Protein AF-A0A944BMV9-F1 (afdb_monomer_lite)

Structure (mmCIF, N/CA/C/O backbone):
data_AF-A0A944BMV9-F1
#
_entry.id   AF-A0A944BMV9-F1
#
loop_
_atom_site.group_PDB
_atom_site.id
_atom_site.type_symbol
_atom_site.label_atom_id
_atom_site.label_alt_id
_atom_site.label_comp_id
_atom_site.label_asym_id
_atom_site.label_entity_id
_atom_site.label_seq_id
_atom_site.pdbx_PDB_ins_code
_atom_site.Cartn_x
_atom_site.Cartn_y
_atom_site.Cartn_z
_atom_site.occupancy
_atom_site.B_iso_or_equiv
_atom_site.auth_seq_id
_atom_site.auth_comp_id
_atom_site.auth_asym_id
_atom_site.auth_atom_id
_atom_site.pdbx_PDB_model_num
ATOM 1 N N . MET A 1 1 ? -18.483 8.199 -10.452 1.00 34.31 1 MET A N 1
ATOM 2 C CA . MET A 1 1 ? -17.364 7.699 -9.625 1.00 34.31 1 MET A CA 1
ATOM 3 C C . MET A 1 1 ? -17.854 7.627 -8.193 1.00 34.31 1 MET A C 1
ATOM 5 O O . MET A 1 1 ? -18.150 8.671 -7.629 1.00 34.31 1 MET A O 1
ATOM 9 N N . VAL A 1 2 ? -18.023 6.425 -7.638 1.00 37.00 2 VAL A N 1
ATOM 10 C CA . VAL A 1 2 ? -18.311 6.264 -6.206 1.00 37.00 2 VAL A CA 1
ATOM 11 C C . VAL A 1 2 ? -17.039 6.677 -5.473 1.00 37.00 2 VAL A C 1
ATOM 13 O O . VAL A 1 2 ? -16.011 6.021 -5.614 1.00 37.00 2 VAL A O 1
ATOM 16 N N . GLY A 1 3 ? -17.064 7.832 -4.810 1.00 47.94 3 GLY A N 1
ATOM 17 C CA . GLY A 1 3 ? -15.924 8.300 -4.031 1.00 47.94 3 GLY A CA 1
ATOM 18 C C . GLY A 1 3 ? -15.649 7.316 -2.900 1.00 47.94 3 GLY A C 1
ATOM 19 O O . GLY A 1 3 ? -16.563 7.000 -2.133 1.00 47.94 3 GLY A O 1
ATOM 20 N N . SER A 1 4 ? -14.411 6.827 -2.813 1.00 59.28 4 SER A N 1
ATOM 21 C CA . SER A 1 4 ? -13.930 6.083 -1.650 1.00 59.28 4 SER A CA 1
ATOM 22 C C . SER A 1 4 ? -14.254 6.894 -0.392 1.00 59.28 4 SER A C 1
ATOM 24 O O . SER A 1 4 ? -13.925 8.075 -0.310 1.00 59.28 4 SER A O 1
ATOM 26 N N . ASN A 1 5 ? -14.957 6.296 0.566 1.00 69.19 5 ASN A N 1
ATOM 27 C CA . ASN A 1 5 ? -15.370 6.965 1.795 1.00 69.19 5 ASN A CA 1
ATOM 28 C C . ASN A 1 5 ? -15.286 5.993 2.978 1.00 69.19 5 ASN A C 1
ATOM 30 O O . ASN A 1 5 ? -15.283 4.778 2.793 1.00 69.19 5 ASN A O 1
ATOM 34 N N . LEU A 1 6 ? -15.185 6.538 4.191 1.00 80.50 6 LEU A N 1
ATOM 35 C CA . LEU A 1 6 ? -15.038 5.754 5.423 1.00 80.50 6 LEU A CA 1
ATOM 36 C C . LEU A 1 6 ? -16.380 5.499 6.130 1.00 80.50 6 LEU A C 1
ATOM 38 O O . LEU A 1 6 ? -16.398 5.035 7.266 1.00 80.50 6 LEU A O 1
ATOM 42 N N . HIS A 1 7 ? -17.514 5.817 5.496 1.00 80.75 7 HIS A N 1
ATOM 43 C CA . HIS A 1 7 ? -18.824 5.785 6.159 1.00 80.75 7 HIS A CA 1
ATOM 44 C C . HIS A 1 7 ? -19.247 4.376 6.583 1.00 80.75 7 HIS A C 1
ATOM 46 O O . HIS A 1 7 ? -19.985 4.228 7.550 1.00 80.75 7 HIS A O 1
ATOM 52 N N . ALA A 1 8 ? -18.749 3.348 5.893 1.00 84.12 8 ALA A N 1
ATOM 53 C CA . ALA A 1 8 ? -19.042 1.954 6.204 1.00 84.12 8 ALA A CA 1
ATOM 54 C C . ALA A 1 8 ? -18.193 1.381 7.354 1.00 84.12 8 ALA A C 1
ATOM 56 O O . ALA A 1 8 ? -18.431 0.251 7.769 1.00 84.12 8 ALA A O 1
ATOM 57 N N . TYR A 1 9 ? -17.198 2.112 7.873 1.00 89.25 9 TYR A N 1
ATOM 58 C CA . TYR A 1 9 ? -16.291 1.562 8.886 1.00 89.25 9 TYR A CA 1
ATOM 59 C C . TYR A 1 9 ? -17.009 1.143 10.177 1.00 89.25 9 TYR A C 1
ATOM 61 O O . TYR A 1 9 ? -16.764 0.023 10.621 1.00 89.25 9 TYR A O 1
ATOM 69 N N . PRO A 1 10 ? -17.909 1.958 10.767 1.00 90.12 10 PRO A N 1
ATOM 70 C CA . PRO A 1 10 ? -18.605 1.564 11.991 1.00 90.12 10 PRO A CA 1
ATOM 71 C C . PRO A 1 10 ? -19.498 0.336 11.789 1.00 90.12 10 PRO A C 1
ATOM 73 O O . PRO A 1 10 ? -19.400 -0.624 12.544 1.00 90.12 10 PRO A O 1
ATOM 76 N N . SER A 1 11 ? -20.307 0.315 10.723 1.00 92.88 11 SER A N 1
ATOM 77 C CA . SER A 1 11 ? -21.204 -0.815 10.457 1.00 92.88 11 SER A CA 1
ATOM 78 C C . SER A 1 11 ? -20.441 -2.102 10.136 1.00 92.88 11 SER A C 1
ATOM 80 O O . SER A 1 11 ? -20.865 -3.181 10.547 1.00 92.88 11 SER A O 1
ATOM 82 N N . PHE A 1 12 ? -19.300 -2.002 9.448 1.00 92.50 12 PHE A N 1
ATOM 83 C CA . PHE A 1 12 ? -18.406 -3.135 9.220 1.00 92.50 12 PHE A CA 1
ATOM 84 C C . PHE A 1 12 ? -17.770 -3.634 10.523 1.00 92.50 12 PHE A C 1
ATOM 86 O O . PHE A 1 12 ? -17.730 -4.841 10.748 1.00 92.50 12 PHE A O 1
ATOM 93 N N . ALA A 1 13 ? -17.329 -2.728 11.406 1.00 92.88 13 ALA A N 1
ATOM 94 C CA . ALA A 1 13 ? -16.792 -3.085 12.719 1.00 92.88 13 ALA A CA 1
ATOM 95 C C . ALA A 1 13 ? -17.810 -3.889 13.539 1.00 92.88 13 ALA A C 1
ATOM 97 O O . ALA A 1 13 ? -17.479 -4.959 14.048 1.00 92.88 13 ALA A O 1
ATOM 98 N N . ASP A 1 14 ? -19.051 -3.401 13.609 1.00 93.88 14 ASP A N 1
ATOM 99 C CA . ASP A 1 14 ? -20.138 -4.047 14.345 1.00 93.88 14 ASP A CA 1
ATOM 100 C C . ASP A 1 14 ? -20.475 -5.428 13.769 1.00 93.88 14 ASP A C 1
ATOM 102 O O . ASP A 1 14 ? -20.711 -6.376 14.519 1.00 93.88 14 ASP A O 1
ATOM 106 N N . ALA A 1 15 ? -20.488 -5.565 12.439 1.00 94.88 15 ALA A N 1
ATOM 107 C CA . ALA A 1 15 ? -20.728 -6.841 11.770 1.00 94.88 15 ALA A CA 1
ATOM 108 C C . ALA A 1 15 ? -19.605 -7.852 12.052 1.00 94.88 15 ALA A C 1
ATOM 110 O O . ALA A 1 15 ? -19.881 -8.981 12.448 1.00 94.88 15 ALA A O 1
ATOM 111 N N . CYS A 1 16 ? -18.341 -7.442 11.920 1.00 95.25 16 CYS A N 1
ATOM 112 C CA . CYS A 1 16 ? -17.196 -8.290 12.242 1.00 95.25 16 CYS A CA 1
ATOM 113 C C . CYS A 1 16 ? -17.192 -8.717 13.716 1.00 95.25 16 CYS A C 1
ATOM 115 O O . CYS A 1 16 ? -16.934 -9.882 14.007 1.00 95.25 16 CYS A O 1
ATOM 117 N N . ALA A 1 17 ? -17.518 -7.806 14.637 1.00 94.81 17 ALA A N 1
ATOM 118 C CA . ALA A 1 17 ? -17.572 -8.099 16.066 1.00 94.81 17 ALA A CA 1
ATOM 119 C C . ALA A 1 17 ? -18.627 -9.164 16.407 1.00 94.81 17 ALA A C 1
ATOM 121 O O . ALA A 1 17 ? -18.344 -10.059 17.200 1.00 94.81 17 ALA A O 1
ATOM 122 N N . LYS A 1 18 ? -19.811 -9.111 15.778 1.00 96.88 18 LYS A N 1
ATOM 123 C CA . LYS A 1 18 ? -20.866 -10.130 15.951 1.00 96.88 18 LYS A CA 1
ATOM 124 C C . LYS A 1 18 ? -20.414 -11.528 15.528 1.00 96.88 18 LYS A C 1
ATOM 126 O O . LYS A 1 18 ? -20.799 -12.503 16.163 1.00 96.88 18 LYS A O 1
ATOM 131 N N . GLU A 1 19 ? -19.567 -11.604 14.508 1.00 96.56 19 GLU A N 1
ATOM 132 C CA . GLU A 1 19 ? -19.055 -12.857 13.946 1.00 96.56 19 GLU A CA 1
ATOM 133 C C . GLU A 1 19 ? -17.691 -13.277 14.529 1.00 96.56 19 GLU A C 1
ATOM 135 O O . GLU A 1 19 ? -17.068 -14.215 14.036 1.00 96.56 19 GLU A O 1
ATOM 140 N N . ASN A 1 20 ? -17.189 -12.598 15.571 1.00 95.44 20 ASN A N 1
ATOM 141 C CA . ASN A 1 20 ? -15.844 -12.809 16.135 1.00 95.44 20 ASN A CA 1
ATOM 142 C C . ASN A 1 20 ? -14.703 -12.696 15.100 1.00 95.44 20 ASN A C 1
ATOM 144 O O . ASN A 1 20 ? -13.653 -13.330 15.226 1.00 95.44 20 ASN A O 1
ATOM 148 N N . ILE A 1 21 ? -14.886 -11.859 14.080 1.00 95.94 21 ILE A N 1
ATOM 149 C CA . ILE A 1 21 ? -13.883 -11.565 13.059 1.00 95.94 21 ILE A CA 1
ATOM 150 C C . ILE A 1 21 ? -13.129 -10.299 13.465 1.00 95.94 21 ILE A C 1
ATOM 152 O O . ILE A 1 21 ? -13.721 -9.268 13.786 1.00 95.94 21 ILE A O 1
ATOM 156 N N . LYS A 1 22 ? -11.794 -10.336 13.409 1.00 93.81 22 LYS A N 1
ATOM 157 C CA . LYS A 1 22 ? -10.984 -9.128 13.593 1.00 93.81 22 LYS A CA 1
ATOM 158 C C . LYS A 1 22 ? -11.107 -8.235 12.357 1.00 93.81 22 LYS A C 1
ATOM 160 O O . LYS A 1 22 ? -10.551 -8.555 11.308 1.00 93.81 22 LYS A O 1
ATOM 165 N N . ALA A 1 23 ? -11.788 -7.101 12.497 1.00 93.25 23 ALA A N 1
ATOM 166 C CA . ALA A 1 23 ? -11.879 -6.109 11.434 1.00 93.25 23 ALA A CA 1
ATOM 167 C C . ALA A 1 23 ? -10.504 -5.488 11.131 1.00 93.25 23 ALA A C 1
ATOM 169 O O . ALA A 1 23 ? -9.748 -5.125 12.037 1.00 93.25 23 ALA A O 1
ATOM 170 N N . VAL A 1 24 ? -10.202 -5.338 9.842 1.00 93.50 24 VAL A N 1
ATOM 171 C CA . VAL A 1 24 ? -9.029 -4.619 9.339 1.00 93.50 24 VAL A CA 1
ATOM 172 C C . VAL A 1 24 ? -9.528 -3.509 8.430 1.00 93.50 24 VAL A C 1
ATOM 174 O O . VAL A 1 24 ? -10.302 -3.752 7.508 1.00 93.50 24 VAL A O 1
ATOM 177 N N . PHE A 1 25 ? -9.079 -2.287 8.696 1.00 94.50 25 PHE A N 1
ATOM 178 C CA . PHE A 1 25 ? -9.523 -1.101 7.976 1.00 94.50 25 PHE A CA 1
ATOM 179 C C . PHE A 1 25 ? -8.399 -0.538 7.122 1.00 94.50 25 PHE A C 1
ATOM 181 O O . PHE A 1 25 ? -7.247 -0.464 7.556 1.00 94.50 25 PHE A O 1
ATOM 188 N N . GLY A 1 26 ? -8.746 -0.088 5.922 1.00 93.81 26 GLY A N 1
ATOM 189 C CA . GLY A 1 26 ? -7.792 0.524 5.020 1.00 93.81 26 GLY A CA 1
ATOM 190 C C . GLY A 1 26 ? -8.456 1.262 3.872 1.00 93.81 26 GLY A C 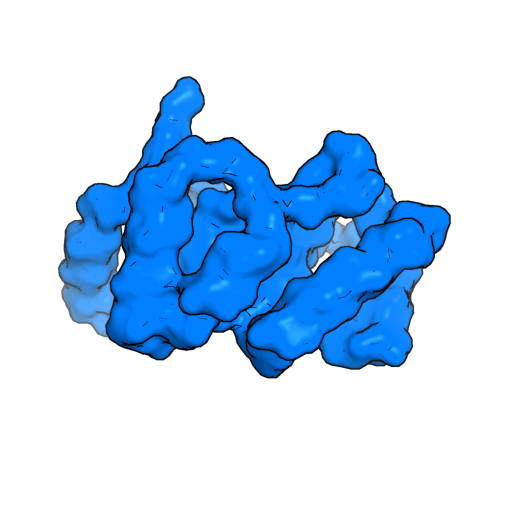1
ATOM 191 O O . GLY A 1 26 ? -9.641 1.099 3.598 1.00 93.81 26 GLY A O 1
ATOM 192 N N . TYR A 1 27 ? -7.681 2.106 3.207 1.00 94.62 27 TYR A N 1
ATOM 193 C CA . TYR A 1 27 ? -8.184 3.029 2.206 1.00 94.62 27 TYR A CA 1
ATOM 194 C C . TYR A 1 27 ? -7.323 3.001 0.952 1.00 94.62 27 TYR A C 1
ATOM 196 O O . TYR A 1 27 ? -6.094 3.059 1.014 1.00 94.62 27 TYR A O 1
ATOM 204 N N . LYS A 1 28 ? -7.992 2.930 -0.197 1.00 94.81 28 LYS A N 1
ATOM 205 C CA . LYS A 1 28 ? -7.351 2.946 -1.509 1.00 94.81 28 LYS A CA 1
ATOM 206 C C . LYS A 1 28 ? -6.913 4.364 -1.862 1.00 94.81 28 LYS A C 1
ATOM 208 O O . LYS A 1 28 ? -7.729 5.284 -1.870 1.00 94.81 28 LYS A O 1
ATOM 213 N N . ILE A 1 29 ? -5.645 4.517 -2.218 1.00 95.31 29 ILE A N 1
ATOM 214 C CA . ILE A 1 29 ? -5.039 5.770 -2.663 1.00 95.31 29 ILE A CA 1
ATOM 215 C C . ILE A 1 29 ? -4.327 5.585 -4.005 1.00 95.31 29 ILE A C 1
ATOM 217 O O . ILE A 1 29 ? -4.091 4.473 -4.475 1.00 95.31 29 ILE A O 1
ATOM 221 N N . THR A 1 30 ? -3.986 6.709 -4.622 1.00 95.81 30 THR A N 1
ATOM 222 C CA . THR A 1 30 ? -3.127 6.765 -5.806 1.00 95.81 30 THR A CA 1
ATOM 223 C C . THR A 1 30 ? -1.875 7.543 -5.426 1.00 95.81 30 THR A C 1
ATOM 225 O O . THR A 1 30 ? -1.991 8.655 -4.916 1.00 95.81 30 THR A O 1
ATOM 228 N N . LEU A 1 31 ? -0.694 6.962 -5.617 1.00 95.12 31 LEU A N 1
ATOM 229 C CA . LEU A 1 31 ? 0.590 7.568 -5.269 1.00 95.12 31 LEU A CA 1
ATOM 230 C C . LEU A 1 31 ? 1.229 8.248 -6.473 1.00 95.12 31 LEU A C 1
ATOM 232 O O . LEU A 1 31 ? 1.099 7.783 -7.604 1.00 95.12 31 LEU A O 1
ATOM 236 N N . ALA A 1 32 ? 1.976 9.317 -6.212 1.00 92.25 32 ALA A N 1
ATOM 237 C CA . ALA A 1 32 ? 2.829 9.919 -7.224 1.00 92.25 32 ALA A CA 1
ATOM 238 C C . ALA A 1 32 ? 3.933 8.937 -7.650 1.00 92.25 32 ALA A C 1
ATOM 240 O O . ALA A 1 32 ? 4.562 8.293 -6.802 1.00 92.25 32 ALA A O 1
ATOM 241 N N . SER A 1 33 ? 4.163 8.878 -8.959 1.00 87.75 33 SER A N 1
ATOM 242 C CA . SER A 1 33 ? 5.287 8.202 -9.598 1.00 87.75 33 SER A CA 1
ATOM 243 C C . SER A 1 33 ? 6.142 9.248 -10.314 1.00 87.75 33 SER A C 1
ATOM 245 O O . SER A 1 33 ? 5.630 10.293 -10.723 1.00 87.75 33 SER A O 1
ATOM 247 N N . SER A 1 34 ? 7.440 8.987 -10.426 1.00 81.88 34 SER A N 1
ATOM 248 C CA . SER A 1 34 ? 8.339 9.695 -11.344 1.00 81.88 34 SER A CA 1
ATOM 249 C C . SER A 1 34 ? 8.023 9.412 -12.816 1.00 81.88 34 SER A C 1
ATOM 251 O O . SER A 1 34 ? 8.407 10.205 -13.673 1.00 81.88 34 SER A O 1
ATOM 253 N N . GLU A 1 35 ? 7.279 8.341 -13.092 1.00 81.25 35 GLU A N 1
ATOM 254 C CA . GLU A 1 35 ? 6.755 7.993 -14.407 1.00 81.25 35 GLU A CA 1
ATOM 255 C C . G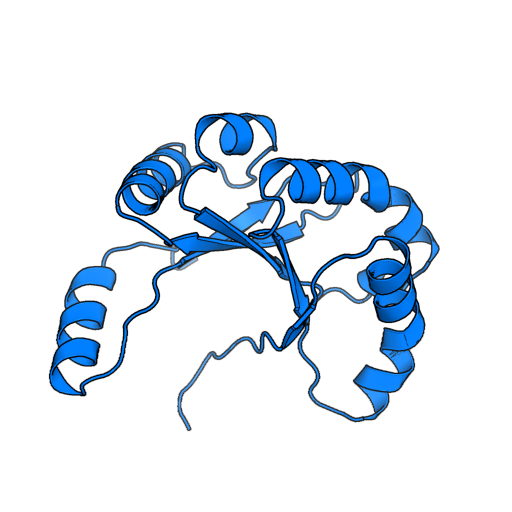LU A 1 35 ? 5.347 8.558 -14.646 1.00 81.25 35 GLU A C 1
ATOM 257 O O . GLU A 1 35 ? 4.663 9.049 -13.746 1.00 81.25 35 GLU A O 1
ATOM 262 N N . THR A 1 36 ? 4.878 8.452 -15.891 1.00 74.12 36 THR A N 1
ATOM 263 C CA . THR A 1 36 ? 3.537 8.917 -16.294 1.00 74.12 36 THR A CA 1
ATOM 264 C C . THR A 1 36 ? 2.386 8.176 -15.604 1.00 74.12 36 THR A C 1
ATOM 266 O O . THR A 1 36 ? 1.267 8.693 -15.569 1.00 74.12 36 THR A O 1
ATOM 269 N N . ILE A 1 37 ? 2.638 6.992 -15.038 1.00 83.38 37 ILE A N 1
ATOM 270 C CA . ILE A 1 37 ? 1.606 6.132 -14.455 1.00 83.38 37 ILE A CA 1
ATOM 271 C C . ILE A 1 37 ? 1.729 6.144 -12.927 1.00 83.38 37 ILE A C 1
ATOM 273 O O . ILE A 1 37 ? 2.726 5.667 -12.384 1.00 83.38 37 ILE A O 1
ATOM 277 N N . PRO A 1 38 ? 0.725 6.667 -12.202 1.00 89.81 38 PRO A N 1
ATOM 278 C CA . PRO A 1 38 ? 0.752 6.676 -10.750 1.00 89.81 38 PRO A CA 1
ATOM 279 C C . PRO A 1 38 ? 0.528 5.272 -10.176 1.00 89.81 38 PRO A C 1
ATOM 281 O O . PRO A 1 38 ? -0.164 4.443 -10.770 1.00 89.81 38 PRO A O 1
ATOM 284 N N . TYR A 1 39 ? 1.050 5.013 -8.976 1.00 93.19 39 TYR A N 1
ATOM 285 C CA . TYR A 1 39 ? 0.887 3.702 -8.347 1.00 93.19 39 TYR A CA 1
ATOM 286 C C . TYR A 1 39 ? -0.469 3.589 -7.653 1.00 93.19 39 TYR A C 1
ATOM 288 O O . TYR A 1 39 ? -0.854 4.455 -6.861 1.00 93.19 39 TYR A O 1
ATOM 296 N N . ARG A 1 40 ? -1.181 2.485 -7.880 1.00 94.69 40 ARG A N 1
ATOM 297 C CA . ARG A 1 40 ? -2.327 2.114 -7.047 1.00 94.69 40 ARG A CA 1
ATOM 298 C C . ARG A 1 40 ? -1.815 1.567 -5.721 1.00 94.69 40 ARG A C 1
ATOM 300 O O . ARG A 1 40 ? -0.958 0.690 -5.704 1.00 94.69 40 ARG A O 1
ATOM 307 N N . ALA A 1 41 ? -2.338 2.068 -4.609 1.00 96.00 41 ALA A N 1
ATOM 308 C CA . ALA A 1 41 ? -1.893 1.628 -3.295 1.00 96.00 41 ALA A CA 1
ATOM 309 C C . ALA A 1 41 ? -3.020 1.623 -2.261 1.00 96.00 41 ALA A C 1
ATOM 311 O O . ALA A 1 41 ? -4.095 2.189 -2.469 1.00 96.00 41 ALA A O 1
ATOM 312 N N . TYR A 1 42 ? -2.752 0.988 -1.128 1.00 96.69 42 TYR A N 1
ATOM 313 C CA . TYR A 1 42 ? -3.667 0.860 -0.005 1.00 96.69 42 TYR A CA 1
ATOM 314 C C . TYR A 1 42 ? -2.942 1.232 1.285 1.00 96.69 42 TYR A C 1
ATOM 316 O O . TYR A 1 42 ? -1.841 0.746 1.544 1.00 96.69 42 TYR A O 1
ATOM 324 N N . LEU A 1 43 ? -3.573 2.088 2.088 1.00 97.69 43 LEU A N 1
ATOM 325 C CA . LEU A 1 43 ? -3.134 2.401 3.444 1.00 97.69 43 LEU A CA 1
ATOM 326 C C . LEU A 1 43 ? -3.978 1.618 4.441 1.00 97.69 43 LEU A C 1
ATOM 328 O O . LEU A 1 43 ? -5.188 1.822 4.492 1.00 97.69 43 LEU A O 1
ATOM 332 N N . PHE A 1 44 ? -3.354 0.763 5.242 1.00 97.38 44 PHE A N 1
ATOM 333 C CA . PHE A 1 44 ? -4.011 0.007 6.308 1.00 97.38 44 PHE A CA 1
ATOM 334 C C . PHE A 1 44 ? -3.734 0.620 7.673 1.00 97.38 44 PHE A C 1
ATOM 336 O O . PHE A 1 44 ? -2.633 1.093 7.938 1.00 97.38 44 PHE A O 1
ATOM 343 N N . ILE A 1 45 ? -4.733 0.605 8.550 1.00 97.38 45 ILE A N 1
ATOM 344 C CA . ILE A 1 45 ? -4.641 1.178 9.893 1.00 97.38 45 ILE A CA 1
ATOM 345 C C . ILE A 1 45 ? -4.088 0.128 10.862 1.00 97.38 45 ILE A C 1
ATOM 347 O O . ILE A 1 45 ? -4.717 -0.909 11.071 1.00 97.38 45 ILE A O 1
ATOM 351 N N . LYS A 1 46 ? -2.948 0.419 11.504 1.00 97.12 46 LYS A N 1
ATOM 352 C CA . LYS A 1 46 ? -2.362 -0.418 12.570 1.00 97.12 46 LYS A CA 1
ATOM 353 C C . LYS A 1 46 ? -2.702 0.055 13.979 1.00 97.12 46 LYS A C 1
ATOM 355 O O . LYS A 1 46 ? -2.624 -0.729 14.921 1.00 97.12 46 LYS A O 1
ATOM 360 N N . SER A 1 47 ? -3.032 1.332 14.139 1.00 96.56 47 SER A N 1
ATOM 361 C CA . SER A 1 47 ? -3.277 1.947 15.444 1.00 96.56 47 SER A CA 1
ATOM 362 C C . SER A 1 47 ? -4.247 3.122 15.343 1.00 96.56 47 SER A C 1
ATOM 364 O O . SER A 1 47 ? -4.539 3.618 14.253 1.00 96.56 47 SER A O 1
ATOM 366 N N . GLU A 1 48 ? -4.714 3.619 16.489 1.00 95.50 48 GLU A N 1
ATOM 367 C CA . GLU A 1 48 ? -5.544 4.828 16.555 1.00 95.50 48 GLU A CA 1
ATOM 368 C C . GLU A 1 48 ? -4.844 6.045 15.931 1.00 95.50 48 GLU A C 1
ATOM 370 O O . GLU A 1 48 ? -5.460 6.820 15.198 1.00 95.50 48 GLU A O 1
ATOM 375 N N . LYS A 1 49 ? -3.527 6.172 16.139 1.00 97.69 49 LYS A N 1
ATOM 376 C CA . LYS A 1 49 ? -2.710 7.200 15.487 1.00 97.69 49 LYS A CA 1
ATOM 377 C C . LYS A 1 49 ? -2.785 7.090 13.963 1.00 97.69 49 LYS A C 1
ATOM 379 O O . LYS A 1 49 ? -2.985 8.101 13.291 1.00 97.69 49 LYS A O 1
ATOM 384 N N . GLY A 1 50 ? -2.699 5.867 13.440 1.00 97.50 50 GLY A N 1
ATOM 385 C CA . GLY A 1 50 ? -2.879 5.580 12.020 1.00 97.50 50 GLY A CA 1
ATOM 386 C C . GLY A 1 50 ? -4.245 6.023 11.509 1.00 97.50 50 GLY A C 1
ATOM 387 O O . GLY A 1 50 ? -4.328 6.703 10.492 1.00 97.50 50 GLY A O 1
ATOM 388 N N . TYR A 1 51 ? -5.319 5.727 12.243 1.00 95.81 51 TYR A N 1
ATOM 389 C CA . TYR A 1 51 ? -6.665 6.178 11.882 1.00 95.81 51 TYR A CA 1
ATOM 390 C C . TYR A 1 51 ? -6.755 7.708 11.792 1.00 95.81 51 TYR A C 1
ATOM 392 O O . TYR A 1 51 ? -7.194 8.245 10.774 1.00 95.81 51 TYR A O 1
ATOM 400 N N . GLN A 1 52 ? -6.274 8.425 12.812 1.00 96.81 52 GLN A N 1
ATOM 401 C CA . GLN A 1 52 ? -6.265 9.892 12.817 1.00 96.81 52 GLN A CA 1
ATOM 402 C C . GLN A 1 52 ? -5.442 10.466 11.656 1.00 96.81 52 GLN A C 1
ATOM 404 O O . GLN A 1 52 ? -5.843 11.445 11.025 1.00 96.81 52 GLN A O 1
ATOM 409 N N . ASN A 1 53 ? -4.295 9.860 11.359 1.00 97.88 53 ASN A N 1
ATOM 410 C CA . ASN A 1 53 ? -3.437 10.264 10.254 1.00 97.88 53 ASN A CA 1
ATOM 411 C C . ASN A 1 53 ? -4.082 9.992 8.888 1.00 97.88 53 ASN A C 1
ATOM 413 O O . ASN A 1 53 ? -4.036 10.851 8.008 1.00 97.88 53 ASN A O 1
ATOM 417 N N . LEU A 1 54 ? -4.763 8.857 8.723 1.00 96.38 54 LEU A N 1
ATOM 418 C CA . LEU A 1 54 ? -5.511 8.552 7.507 1.00 96.38 54 LEU A CA 1
ATOM 419 C C . LEU A 1 54 ? -6.617 9.582 7.256 1.00 96.38 54 LEU A C 1
ATOM 421 O O . LEU A 1 54 ? -6.777 10.042 6.126 1.00 96.38 54 LEU A O 1
ATOM 425 N N . LEU A 1 55 ? -7.343 9.995 8.300 1.00 94.62 55 LEU A N 1
ATOM 426 C CA . LEU A 1 55 ? -8.349 11.054 8.186 1.00 94.62 55 LEU A CA 1
ATOM 427 C C . LEU A 1 55 ? -7.744 12.370 7.687 1.00 94.62 55 LEU A C 1
ATOM 429 O O . LEU A 1 55 ? -8.351 13.036 6.849 1.00 94.62 55 LEU A O 1
ATOM 433 N N . LYS A 1 56 ? -6.542 12.732 8.153 1.00 96.00 56 LYS A N 1
ATOM 434 C CA . LYS A 1 56 ? -5.826 13.924 7.670 1.00 96.00 56 LYS A CA 1
ATOM 435 C C . LYS A 1 56 ? -5.454 13.795 6.195 1.00 96.00 56 LYS A C 1
ATOM 437 O O . LYS A 1 56 ? -5.712 14.723 5.439 1.00 96.00 56 LYS A O 1
ATOM 442 N N . ILE A 1 57 ? -4.945 12.638 5.769 1.00 95.31 57 ILE A N 1
ATOM 443 C CA . ILE A 1 57 ? -4.625 12.371 4.356 1.00 95.31 57 ILE A CA 1
ATOM 444 C C . ILE A 1 57 ? -5.879 12.493 3.476 1.00 95.31 57 ILE A C 1
ATOM 446 O O . ILE A 1 57 ? -5.835 13.129 2.426 1.00 95.31 57 ILE A O 1
ATOM 450 N N . ILE A 1 58 ? -7.007 11.917 3.899 1.00 92.50 58 ILE A N 1
ATOM 451 C CA . ILE A 1 58 ? -8.268 11.955 3.139 1.00 92.50 58 ILE A CA 1
ATOM 452 C C . ILE A 1 58 ? -8.839 13.377 3.076 1.00 92.50 58 ILE A C 1
ATOM 454 O O . ILE A 1 58 ? -9.358 13.786 2.036 1.00 92.50 58 ILE A O 1
ATOM 458 N N . LYS A 1 59 ? -8.711 14.150 4.161 1.00 92.62 59 LYS A N 1
ATOM 459 C CA . LYS A 1 59 ? -9.181 15.540 4.241 1.00 92.62 59 LYS A CA 1
ATOM 460 C C . LYS A 1 59 ? -8.520 16.454 3.204 1.00 92.62 59 LYS A C 1
ATOM 462 O O . LYS A 1 59 ? -9.161 17.400 2.760 1.00 92.62 59 LYS A O 1
ATOM 467 N N . GLU A 1 60 ? -7.295 16.152 2.777 1.00 91.06 60 GLU A N 1
ATOM 468 C CA . GLU A 1 60 ? -6.599 16.900 1.720 1.00 91.06 60 GLU A CA 1
ATOM 469 C C . GLU A 1 60 ? -7.265 16.771 0.341 1.00 91.06 60 GLU A C 1
ATOM 471 O O . GLU A 1 60 ? -6.958 17.552 -0.556 1.00 91.06 60 GLU A O 1
ATOM 476 N N . GLN A 1 61 ? -8.142 15.774 0.141 1.00 88.81 61 GLN A N 1
ATOM 477 C CA . GLN A 1 61 ? -8.890 15.533 -1.105 1.00 88.81 61 GLN A CA 1
ATOM 478 C C . GLN A 1 61 ? -8.012 15.467 -2.372 1.00 88.81 61 GLN A C 1
ATOM 480 O O . GLN A 1 61 ? -8.468 15.706 -3.494 1.00 88.81 61 GLN A O 1
ATOM 485 N N . LYS A 1 62 ? -6.734 15.110 -2.214 1.00 90.06 62 LYS A N 1
ATOM 486 C CA . LYS A 1 62 ? -5.793 14.978 -3.326 1.00 90.06 62 LYS A CA 1
ATOM 487 C C . LYS A 1 62 ? -6.077 13.697 -4.101 1.00 90.06 62 LYS A C 1
ATOM 489 O O . LYS A 1 62 ? -6.138 12.612 -3.529 1.00 90.06 62 LYS A O 1
ATOM 494 N N . LYS A 1 63 ? -6.188 13.822 -5.427 1.00 90.56 63 LYS A N 1
ATOM 495 C CA . LYS A 1 63 ? -6.319 12.668 -6.332 1.00 90.56 63 LYS A CA 1
ATOM 496 C C . LYS A 1 63 ? -5.059 11.803 -6.348 1.00 90.56 63 LYS A C 1
ATOM 498 O O . LYS A 1 63 ? -5.168 10.590 -6.444 1.00 90.56 63 LYS A O 1
ATOM 503 N N . VAL A 1 64 ? -3.889 12.439 -6.254 1.00 94.06 64 VAL A N 1
ATOM 504 C CA . VAL A 1 64 ? -2.576 11.787 -6.229 1.00 94.06 64 VAL A CA 1
ATOM 505 C C . VAL A 1 64 ? -1.833 12.234 -4.975 1.00 94.06 64 VAL A C 1
ATOM 507 O O . VAL A 1 64 ? -1.675 13.429 -4.719 1.00 94.06 64 VAL A O 1
ATOM 510 N N . ILE A 1 65 ? -1.396 11.264 -4.184 1.00 94.81 65 ILE A N 1
ATOM 511 C CA . ILE A 1 65 ? -0.712 11.454 -2.912 1.00 94.81 65 ILE A CA 1
ATOM 512 C C . ILE A 1 65 ? 0.795 11.402 -3.152 1.00 94.81 65 ILE A C 1
ATOM 514 O O . ILE A 1 65 ? 1.343 10.384 -3.567 1.00 94.81 65 ILE A O 1
ATOM 518 N N . GLY A 1 66 ? 1.472 12.519 -2.896 1.00 93.25 66 GLY A N 1
ATOM 519 C CA . GLY A 1 66 ? 2.929 12.594 -2.953 1.00 93.25 66 GLY A CA 1
ATOM 520 C C . GLY A 1 66 ? 3.587 12.156 -1.645 1.00 93.25 66 GLY A C 1
ATOM 521 O O . GLY A 1 66 ? 2.996 12.258 -0.567 1.00 93.25 66 GLY A O 1
ATOM 522 N N . LEU A 1 67 ? 4.858 11.759 -1.734 1.00 94.12 67 LEU A N 1
ATOM 523 C CA . LEU A 1 67 ? 5.663 11.323 -0.590 1.00 94.12 67 LEU A CA 1
ATOM 524 C C . LEU A 1 67 ? 5.698 12.344 0.560 1.00 94.12 67 LEU A C 1
ATOM 526 O O . LEU A 1 67 ? 5.706 11.947 1.719 1.00 94.12 67 LEU A O 1
ATOM 530 N N . ASN A 1 68 ? 5.693 13.650 0.269 1.00 94.94 68 ASN A N 1
ATOM 531 C CA . ASN A 1 68 ? 5.741 14.694 1.301 1.00 94.94 68 ASN A CA 1
ATOM 532 C C . ASN A 1 68 ? 4.548 14.632 2.261 1.00 94.94 68 ASN A C 1
ATOM 534 O O . ASN A 1 68 ? 4.736 14.778 3.462 1.00 94.94 68 ASN A O 1
ATOM 538 N N . LEU A 1 69 ? 3.346 14.361 1.743 1.00 95.81 69 LEU A N 1
ATOM 539 C CA . LEU A 1 69 ? 2.160 14.234 2.587 1.00 95.81 69 LEU A CA 1
ATOM 540 C C . LEU A 1 69 ? 2.239 12.977 3.462 1.00 95.81 69 LEU A C 1
ATOM 542 O O . LEU A 1 69 ? 1.894 13.010 4.638 1.00 95.81 69 LEU A O 1
ATOM 546 N N . LEU A 1 70 ? 2.736 11.870 2.902 1.00 96.75 70 LEU A N 1
ATOM 547 C CA . LEU A 1 70 ? 2.923 10.639 3.669 1.00 96.75 70 LEU A CA 1
ATOM 548 C C . LEU A 1 70 ? 4.005 10.797 4.736 1.00 96.75 70 LEU A C 1
ATOM 550 O O . LEU A 1 70 ? 3.837 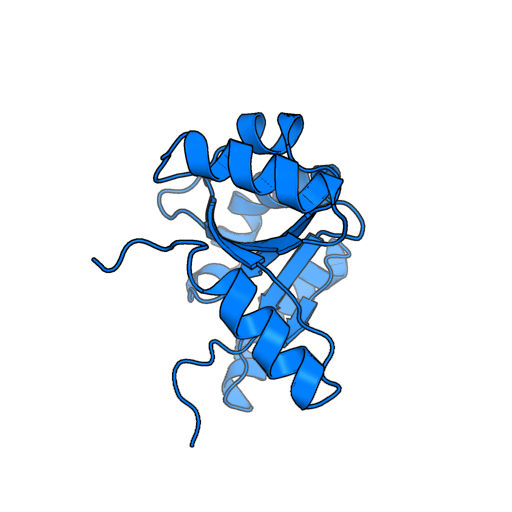10.285 5.833 1.00 96.75 70 LEU A O 1
ATOM 554 N N . LYS A 1 71 ? 5.083 11.543 4.477 1.00 96.94 71 LYS A N 1
ATOM 555 C CA . LYS A 1 71 ? 6.110 11.809 5.497 1.00 96.94 71 LYS A CA 1
ATOM 556 C C . LYS A 1 71 ? 5.512 12.398 6.771 1.00 96.94 71 LYS A C 1
ATOM 558 O O . LYS A 1 71 ? 5.898 11.981 7.856 1.00 96.94 71 LYS A O 1
ATOM 563 N N . GLU A 1 72 ? 4.539 13.291 6.632 1.00 97.25 72 GLU A N 1
ATOM 564 C CA . GLU A 1 72 ? 3.862 13.926 7.762 1.00 97.25 72 GLU A CA 1
ATOM 565 C C . GLU A 1 72 ? 2.895 12.981 8.498 1.00 9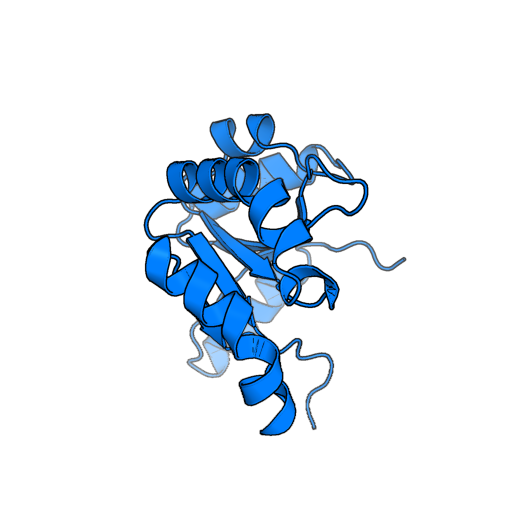7.25 72 GLU A C 1
ATOM 567 O O . GLU A 1 72 ? 2.755 13.062 9.718 1.00 97.25 72 GLU A O 1
ATOM 572 N N . PHE A 1 73 ? 2.249 12.059 7.775 1.00 98.00 73 PHE A N 1
ATOM 573 C CA . PHE A 1 73 ? 1.105 11.290 8.282 1.00 98.00 73 PHE A CA 1
ATOM 574 C C . PHE A 1 73 ? 1.224 9.760 8.122 1.00 98.00 73 PHE A C 1
ATOM 576 O O . PHE A 1 73 ? 0.215 9.067 8.145 1.00 98.00 73 PHE A O 1
ATOM 583 N N . HIS A 1 74 ? 2.418 9.191 7.950 1.00 97.75 74 HIS A N 1
ATOM 584 C CA . HIS A 1 74 ? 2.586 7.736 7.773 1.00 97.75 74 HIS A CA 1
ATOM 585 C C . HIS A 1 74 ? 2.488 6.933 9.079 1.00 97.75 74 HIS A C 1
ATOM 587 O O . HIS A 1 74 ? 2.197 5.742 9.042 1.00 97.75 74 HIS A O 1
ATOM 593 N N . GLU A 1 75 ? 2.747 7.551 10.234 1.00 98.19 75 GLU A N 1
ATOM 594 C CA . GLU A 1 75 ? 2.836 6.830 11.507 1.00 98.19 75 GLU A CA 1
ATOM 595 C C . GLU A 1 75 ? 1.534 6.070 11.822 1.00 98.19 75 GLU A C 1
ATOM 597 O O . GLU A 1 75 ? 0.437 6.634 11.762 1.00 98.19 75 GLU A O 1
ATOM 602 N N . GLY A 1 76 ? 1.660 4.787 12.179 1.00 97.81 76 GLY A N 1
ATOM 603 C CA . GLY A 1 76 ? 0.525 3.910 12.476 1.00 97.81 76 GLY A CA 1
ATOM 604 C C . GLY A 1 76 ? -0.204 3.366 11.243 1.00 97.81 76 GLY A C 1
ATOM 605 O O . GLY A 1 76 ? -1.263 2.751 11.400 1.00 97.81 76 GLY A O 1
ATOM 606 N N . LEU A 1 77 ? 0.334 3.577 10.039 1.00 98.44 77 LEU A N 1
ATOM 607 C CA . LEU A 1 77 ? -0.196 3.052 8.783 1.00 98.44 77 LEU A CA 1
ATOM 608 C C . LEU A 1 77 ? 0.752 2.031 8.151 1.00 98.44 77 LEU A C 1
ATOM 610 O O . LEU A 1 77 ? 1.968 2.170 8.240 1.00 98.44 77 LEU A O 1
ATOM 614 N N . SER A 1 78 ? 0.185 1.059 7.437 1.00 98.25 78 SER A N 1
ATOM 615 C CA . SER A 1 78 ? 0.920 0.219 6.487 1.00 98.25 78 SER A CA 1
ATOM 616 C C . SER A 1 78 ? 0.591 0.584 5.058 1.00 98.25 78 SER A C 1
ATOM 618 O O . SER A 1 78 ? -0.555 0.905 4.753 1.00 98.25 78 SER A O 1
ATOM 620 N N . LEU A 1 79 ? 1.586 0.498 4.182 1.00 98.38 79 LEU A N 1
ATOM 621 C CA . LEU A 1 79 ? 1.463 0.791 2.765 1.00 98.38 79 LEU A CA 1
ATOM 622 C C . LEU A 1 79 ? 1.639 -0.482 1.942 1.00 98.38 79 LEU A C 1
ATOM 624 O O . LEU A 1 79 ? 2.688 -1.122 1.982 1.00 98.38 79 LEU A O 1
ATOM 628 N N . ILE A 1 80 ? 0.627 -0.788 1.135 1.00 97.81 80 ILE A N 1
ATOM 629 C CA . ILE A 1 80 ? 0.701 -1.824 0.107 1.00 97.81 80 ILE A CA 1
ATOM 630 C C . ILE A 1 80 ? 0.601 -1.155 -1.259 1.00 97.81 80 ILE A C 1
ATOM 632 O O . ILE A 1 80 ? -0.421 -0.538 -1.559 1.00 97.81 80 ILE A O 1
ATOM 636 N N . ILE A 1 81 ? 1.642 -1.269 -2.085 1.00 96.44 81 ILE A N 1
ATOM 637 C CA . ILE A 1 81 ? 1.584 -0.875 -3.500 1.00 96.44 81 ILE A CA 1
ATOM 638 C C . ILE A 1 81 ? 1.114 -2.078 -4.307 1.00 96.44 81 ILE A C 1
ATOM 640 O O . ILE A 1 81 ? 1.722 -3.144 -4.232 1.00 96.44 81 ILE A O 1
ATOM 644 N N . GLN A 1 82 ? 0.043 -1.913 -5.078 1.00 94.44 82 GLN A N 1
ATOM 645 C CA . GLN A 1 82 ? -0.447 -2.966 -5.955 1.00 94.44 82 GLN A CA 1
ATOM 646 C C . GLN A 1 82 ? 0.429 -3.047 -7.208 1.00 94.44 82 GLN A C 1
ATOM 648 O O . GLN A 1 82 ? 0.550 -2.065 -7.938 1.00 94.44 82 GLN A O 1
ATOM 653 N N . ALA A 1 83 ? 0.996 -4.220 -7.470 1.00 91.69 83 ALA A N 1
ATOM 654 C CA . ALA A 1 83 ? 1.644 -4.548 -8.735 1.00 91.69 83 ALA A CA 1
ATOM 655 C C . ALA A 1 83 ? 0.611 -5.181 -9.686 1.00 91.69 83 ALA A C 1
ATOM 657 O O . ALA A 1 83 ? 0.627 -6.382 -9.933 1.00 91.69 83 ALA A O 1
ATOM 658 N N . ASP A 1 84 ? -0.356 -4.383 -10.148 1.00 86.06 84 ASP A N 1
ATOM 659 C CA . ASP A 1 84 ? -1.458 -4.823 -11.024 1.00 86.06 84 ASP A CA 1
ATOM 660 C C . ASP A 1 84 ? -1.332 -4.350 -12.476 1.00 86.06 84 ASP A C 1
ATOM 662 O O . ASP A 1 84 ? -2.231 -4.590 -13.278 1.00 86.06 84 ASP A O 1
ATOM 666 N N . HIS A 1 85 ? -0.241 -3.668 -12.815 1.00 86.44 85 HIS A N 1
ATOM 667 C CA . HIS A 1 85 ? 0.033 -3.221 -14.174 1.00 86.44 85 HIS A CA 1
ATOM 668 C C . HIS A 1 85 ? 1.169 -4.042 -14.778 1.00 86.44 85 HIS A C 1
ATOM 670 O O . HIS A 1 85 ? 2.215 -4.186 -14.150 1.00 86.44 85 HIS A O 1
ATOM 676 N N . ASP A 1 86 ? 1.017 -4.454 -16.039 1.00 85.06 86 ASP A N 1
ATOM 677 C CA . ASP A 1 86 ? 2.001 -5.247 -16.793 1.00 85.06 86 ASP A CA 1
ATOM 678 C C . ASP A 1 86 ? 3.427 -4.670 -16.783 1.00 85.06 86 ASP A C 1
ATOM 680 O O . ASP A 1 86 ? 4.407 -5.399 -16.891 1.00 85.06 86 ASP A O 1
ATOM 684 N N . LEU A 1 87 ? 3.567 -3.351 -16.607 1.00 87.62 87 LEU A N 1
ATOM 685 C CA . LEU A 1 87 ? 4.861 -2.681 -16.527 1.00 87.62 87 LEU A CA 1
ATOM 686 C C . LEU A 1 87 ? 5.681 -3.131 -15.313 1.00 87.62 87 LEU A C 1
ATOM 688 O O . LEU A 1 87 ? 6.904 -3.135 -15.388 1.00 87.62 87 LEU A O 1
ATOM 692 N N . PHE A 1 88 ? 5.047 -3.560 -14.216 1.00 87.06 88 PHE A N 1
ATOM 693 C CA . PHE A 1 88 ? 5.763 -4.121 -13.064 1.00 87.06 88 PHE A CA 1
ATOM 694 C C . PHE A 1 88 ? 6.531 -5.405 -13.405 1.00 87.06 88 PHE A C 1
ATOM 696 O O . PHE A 1 88 ? 7.421 -5.784 -12.650 1.00 87.06 88 PHE A O 1
ATOM 703 N N . TYR A 1 89 ? 6.246 -6.033 -14.545 1.00 86.25 89 TYR A N 1
ATOM 704 C CA . TYR A 1 89 ? 6.940 -7.222 -15.038 1.00 86.25 89 TYR A CA 1
ATOM 705 C C . TYR A 1 89 ? 7.944 -6.897 -16.153 1.00 86.25 89 TYR A C 1
ATOM 707 O O . TYR A 1 89 ? 8.357 -7.781 -16.891 1.00 86.25 89 TYR A O 1
ATOM 715 N N . GLN A 1 90 ? 8.339 -5.624 -16.286 1.00 87.06 90 GLN A N 1
ATOM 716 C CA . GLN A 1 90 ? 9.339 -5.167 -17.250 1.00 87.06 90 GLN A CA 1
ATOM 717 C C . GLN A 1 90 ? 10.559 -4.569 -16.537 1.00 87.06 90 GLN A C 1
ATOM 719 O O . GLN A 1 90 ? 10.448 -3.573 -15.817 1.00 87.06 90 GLN A O 1
ATOM 724 N N . ASP A 1 91 ? 1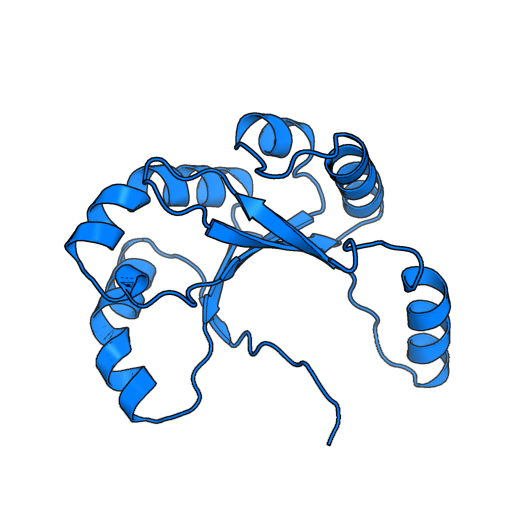1.750 -5.106 -16.812 1.00 86.62 91 ASP A N 1
ATOM 725 C CA . ASP A 1 91 ? 13.019 -4.664 -16.202 1.00 86.62 91 ASP A CA 1
ATOM 726 C C . ASP A 1 91 ? 13.286 -3.152 -16.319 1.00 86.62 91 ASP A C 1
ATOM 728 O O . ASP A 1 91 ? 13.771 -2.518 -15.372 1.00 86.62 91 ASP A O 1
ATOM 732 N N . TYR A 1 92 ? 12.963 -2.555 -17.472 1.00 87.94 92 TYR A N 1
ATOM 733 C CA . TYR A 1 92 ? 13.146 -1.118 -17.697 1.00 87.94 92 TYR A CA 1
ATOM 734 C C . TYR A 1 92 ? 12.321 -0.296 -16.704 1.00 87.94 92 TYR A C 1
ATOM 736 O O . TYR A 1 92 ? 12.855 0.582 -16.028 1.00 87.94 92 TYR A O 1
ATOM 744 N N . PHE A 1 93 ? 11.036 -0.624 -16.559 1.00 89.38 93 PHE A N 1
ATOM 745 C CA . PHE A 1 93 ? 10.145 0.078 -15.643 1.00 89.38 93 PHE A CA 1
ATOM 746 C C . PHE A 1 93 ? 10.602 -0.088 -14.194 1.00 89.38 93 PHE A C 1
ATOM 748 O O . PHE A 1 93 ? 10.732 0.903 -13.476 1.00 89.38 93 PHE A O 1
ATOM 755 N N . LEU A 1 94 ? 10.936 -1.317 -13.787 1.00 89.50 94 LEU A N 1
ATOM 756 C CA . LEU A 1 94 ? 11.436 -1.629 -12.446 1.00 89.50 94 LEU A CA 1
ATOM 757 C C . LEU A 1 94 ? 12.698 -0.843 -12.087 1.00 89.50 94 LEU A C 1
ATOM 759 O O . LEU A 1 94 ? 12.833 -0.347 -10.964 1.00 89.50 94 LEU A O 1
ATOM 763 N N . THR A 1 95 ? 13.609 -0.687 -13.044 1.00 89.12 95 THR A N 1
ATOM 764 C CA . THR A 1 95 ? 14.818 0.122 -12.869 1.00 89.12 95 THR A CA 1
ATOM 765 C C . THR A 1 95 ? 14.463 1.583 -12.623 1.00 89.12 95 THR A C 1
ATOM 767 O O . THR A 1 95 ? 14.983 2.192 -11.683 1.00 89.12 95 THR A O 1
ATOM 770 N N . THR A 1 96 ? 13.536 2.128 -13.404 1.00 89.12 96 THR A N 1
ATOM 771 C CA . THR A 1 96 ? 13.153 3.537 -13.334 1.00 89.12 96 THR A CA 1
ATOM 772 C C . THR A 1 96 ? 12.420 3.885 -12.039 1.00 89.12 96 THR A C 1
ATOM 774 O O . THR A 1 96 ? 12.800 4.831 -11.347 1.00 89.12 96 THR A O 1
ATOM 777 N N . ILE A 1 97 ? 11.447 3.068 -11.626 1.00 90.31 97 ILE A N 1
ATOM 778 C CA . ILE A 1 97 ? 10.667 3.319 -10.403 1.00 90.31 97 ILE A CA 1
ATOM 779 C C . ILE A 1 97 ? 11.436 3.005 -9.115 1.00 90.31 97 ILE A C 1
ATOM 781 O O . ILE A 1 97 ? 11.000 3.373 -8.022 1.00 90.31 97 ILE A O 1
ATOM 785 N N . SER A 1 98 ? 12.580 2.319 -9.211 1.00 91.06 98 SER A N 1
ATOM 786 C CA . SER A 1 98 ? 13.321 1.792 -8.056 1.00 91.06 98 SER A CA 1
ATOM 787 C C . SER A 1 98 ? 13.628 2.851 -6.993 1.00 91.06 98 SER A C 1
ATOM 789 O O . SER A 1 98 ? 13.532 2.580 -5.791 1.00 91.06 98 SER A O 1
ATOM 791 N N . LYS A 1 99 ? 13.955 4.075 -7.422 1.00 91.69 99 LYS A N 1
ATOM 792 C CA . LYS A 1 99 ? 14.250 5.194 -6.526 1.00 91.69 99 LYS A CA 1
ATOM 793 C C . LYS A 1 99 ? 13.017 5.611 -5.726 1.00 91.69 99 LYS A C 1
ATOM 795 O O . LYS A 1 99 ? 13.133 5.807 -4.517 1.00 91.69 99 LYS A O 1
ATOM 800 N N . ASP A 1 100 ? 11.857 5.700 -6.371 1.00 92.00 100 ASP A N 1
ATOM 801 C CA . ASP A 1 100 ? 10.596 6.078 -5.725 1.00 92.00 100 ASP A CA 1
ATOM 802 C C . ASP A 1 100 ? 10.151 5.008 -4.734 1.00 92.00 100 ASP A C 1
ATOM 804 O O . ASP A 1 100 ? 9.858 5.302 -3.574 1.00 92.00 100 ASP A O 1
ATOM 808 N N . ILE A 1 101 ? 10.160 3.745 -5.167 1.00 94.56 101 ILE A N 1
ATOM 809 C CA . ILE A 1 101 ? 9.800 2.602 -4.327 1.00 94.56 101 ILE A CA 1
ATOM 810 C C . ILE A 1 101 ? 10.695 2.548 -3.090 1.00 94.56 101 ILE A C 1
ATOM 812 O O . ILE A 1 101 ? 10.200 2.376 -1.979 1.00 94.56 101 ILE A O 1
ATOM 816 N N . THR A 1 102 ? 11.998 2.789 -3.250 1.00 94.94 102 THR A N 1
ATOM 817 C CA . THR A 1 102 ? 12.934 2.855 -2.120 1.00 94.94 102 THR A CA 1
ATOM 818 C C . THR A 1 102 ? 12.577 3.976 -1.143 1.00 94.94 102 THR A C 1
ATOM 820 O O . THR A 1 102 ? 12.764 3.819 0.060 1.00 94.94 102 THR A O 1
ATOM 823 N N . GLN A 1 103 ? 12.056 5.113 -1.609 1.00 95.75 103 GLN A N 1
ATOM 824 C CA . GLN A 1 103 ? 11.621 6.184 -0.710 1.00 95.75 103 GLN A CA 1
ATOM 825 C C . GLN A 1 103 ? 10.386 5.785 0.101 1.00 95.75 103 GLN A C 1
ATOM 827 O O . GLN A 1 103 ? 10.352 6.044 1.305 1.00 95.75 103 GLN A O 1
ATOM 832 N N . TYR A 1 104 ? 9.405 5.133 -0.526 1.00 96.56 104 TYR A N 1
ATOM 833 C CA . TYR A 1 104 ? 8.236 4.605 0.181 1.00 96.56 104 TYR A CA 1
ATOM 834 C C . TYR A 1 104 ? 8.625 3.489 1.158 1.00 96.56 104 TYR A C 1
ATOM 836 O O . TYR A 1 104 ? 8.199 3.517 2.311 1.00 96.56 104 TYR A O 1
ATOM 844 N N . GLN A 1 105 ? 9.501 2.567 0.749 1.00 96.56 105 GLN A N 1
ATOM 845 C CA . GLN A 1 105 ? 10.008 1.509 1.619 1.00 96.56 105 GLN A CA 1
ATOM 846 C C . GLN A 1 105 ? 10.789 2.071 2.808 1.00 96.56 105 GLN A C 1
ATOM 848 O O . GLN A 1 105 ? 10.588 1.610 3.921 1.00 96.56 105 GLN A O 1
ATOM 853 N N . LYS A 1 106 ? 11.631 3.093 2.629 1.00 96.56 106 LYS A N 1
ATOM 854 C CA . LYS A 1 106 ? 12.337 3.728 3.756 1.00 96.56 106 LYS A CA 1
ATOM 855 C C . LYS A 1 106 ? 11.392 4.440 4.719 1.00 96.56 106 LYS A C 1
ATOM 857 O O . LYS A 1 106 ? 11.683 4.500 5.910 1.00 96.56 106 LYS A O 1
ATOM 862 N N . LEU A 1 107 ? 10.297 4.998 4.202 1.00 97.44 107 LEU A N 1
ATOM 863 C CA . LEU A 1 107 ? 9.311 5.703 5.011 1.00 97.44 107 LEU A CA 1
ATOM 864 C C . LEU A 1 107 ? 8.473 4.741 5.862 1.00 97.44 107 LEU A C 1
ATOM 866 O O . LEU A 1 107 ? 8.290 4.988 7.045 1.00 97.44 107 LEU A O 1
ATOM 870 N N . PHE A 1 108 ? 7.978 3.655 5.267 1.00 97.44 108 PHE A N 1
ATOM 871 C CA . PHE A 1 108 ? 7.106 2.688 5.945 1.00 97.44 108 PHE A CA 1
ATOM 872 C C . PHE A 1 108 ? 7.867 1.502 6.558 1.00 97.44 108 PHE A C 1
ATOM 874 O O . PHE A 1 108 ? 7.330 0.794 7.399 1.00 97.44 108 PHE A O 1
ATOM 881 N N . GLN A 1 109 ? 9.126 1.290 6.184 1.00 95.69 109 GLN A N 1
ATOM 882 C CA . GLN A 1 109 ? 10.002 0.236 6.698 1.00 95.69 109 GLN A CA 1
ATOM 883 C C . GLN A 1 109 ? 9.350 -1.154 6.619 1.00 95.69 109 GLN A C 1
ATOM 885 O O . GLN A 1 109 ? 9.019 -1.623 5.531 1.00 95.69 109 GLN A O 1
ATOM 890 N N . GLU A 1 110 ? 9.165 -1.820 7.758 1.00 95.56 110 GLU A N 1
ATOM 891 C CA . GLU A 1 110 ? 8.513 -3.128 7.863 1.00 95.56 110 GLU A CA 1
ATOM 892 C C . GLU A 1 110 ? 7.035 -3.109 7.453 1.00 95.56 110 GLU A C 1
ATOM 894 O O . GLU A 1 110 ? 6.490 -4.150 7.080 1.00 95.56 110 GLU A O 1
ATOM 899 N N . ASP A 1 111 ? 6.406 -1.933 7.472 1.00 97.25 111 ASP A N 1
ATOM 900 C CA . ASP A 1 111 ? 5.013 -1.704 7.100 1.00 97.25 111 ASP A CA 1
ATOM 901 C C . ASP A 1 111 ? 4.819 -1.428 5.605 1.00 97.25 111 ASP A C 1
ATOM 903 O O . ASP A 1 111 ? 3.719 -1.081 5.171 1.00 97.25 111 ASP A O 1
ATOM 907 N N . PHE A 1 112 ? 5.875 -1.604 4.811 1.00 98.06 112 PHE A N 1
ATOM 908 C CA . PHE A 1 112 ? 5.832 -1.563 3.357 1.00 98.06 112 PHE A CA 1
ATOM 909 C C . PHE A 1 112 ? 5.749 -2.969 2.755 1.00 98.06 112 PHE A C 1
ATOM 911 O O . PHE A 1 112 ? 6.523 -3.860 3.119 1.00 98.06 112 PHE A O 1
ATOM 918 N N . ALA A 1 113 ? 4.873 -3.151 1.767 1.00 97.69 113 ALA A N 1
ATOM 919 C CA . ALA A 1 113 ? 4.860 -4.342 0.928 1.00 97.69 113 ALA A CA 1
ATOM 920 C C . ALA A 1 113 ? 4.361 -4.056 -0.495 1.00 97.69 113 ALA A C 1
ATOM 922 O O . ALA A 1 113 ? 3.650 -3.082 -0.753 1.00 97.69 113 ALA A O 1
ATOM 923 N N . PHE A 1 114 ? 4.683 -4.965 -1.409 1.00 96.38 114 PHE A N 1
ATOM 924 C CA . PHE A 1 114 ? 3.990 -5.101 -2.682 1.00 96.38 114 PHE A CA 1
ATOM 925 C C . PHE A 1 114 ? 2.835 -6.094 -2.566 1.00 96.38 114 PHE A C 1
ATOM 927 O O . PHE A 1 114 ? 2.994 -7.180 -2.008 1.00 96.38 114 PHE A O 1
ATOM 934 N N . GLY A 1 115 ? 1.679 -5.722 -3.105 1.00 94.81 115 GLY A N 1
ATOM 935 C CA . GLY A 1 115 ? 0.525 -6.595 -3.277 1.00 94.81 115 GLY A CA 1
ATOM 936 C C . GLY A 1 115 ? 0.507 -7.164 -4.689 1.00 94.81 115 GLY A C 1
ATOM 937 O O . GLY A 1 115 ? 0.511 -6.401 -5.653 1.00 94.81 115 GLY A O 1
ATOM 938 N N . ILE A 1 116 ? 0.476 -8.489 -4.801 1.00 91.06 116 ILE A N 1
ATOM 939 C CA . ILE A 1 116 ? 0.392 -9.205 -6.080 1.00 91.06 116 ILE A CA 1
ATOM 940 C C . ILE A 1 116 ? -0.905 -9.999 -6.165 1.00 91.06 116 ILE A C 1
ATOM 942 O O . ILE A 1 116 ? -1.385 -10.551 -5.173 1.00 91.06 116 ILE A O 1
ATOM 946 N N . THR A 1 117 ? -1.471 -10.090 -7.361 1.00 87.06 117 THR A N 1
ATOM 947 C CA . THR A 1 117 ? -2.596 -10.979 -7.645 1.00 87.06 117 THR A CA 1
ATOM 948 C C . THR A 1 117 ? -2.097 -12.070 -8.581 1.00 87.06 117 THR A C 1
ATOM 950 O O . THR A 1 117 ? -1.709 -11.772 -9.700 1.00 87.06 117 THR A O 1
ATOM 953 N N . LEU A 1 118 ? -2.096 -13.316 -8.105 1.00 80.50 118 LEU A N 1
ATOM 954 C CA . LEU A 1 118 ? -1.811 -14.494 -8.922 1.00 80.50 118 LEU A CA 1
ATOM 955 C C . LEU A 1 118 ? -3.123 -15.247 -9.112 1.00 80.50 118 LEU A C 1
ATOM 957 O O . LEU A 1 118 ? -3.733 -15.671 -8.126 1.00 80.50 118 LEU A O 1
ATOM 961 N N . LEU A 1 119 ? -3.568 -15.379 -10.354 1.00 78.75 119 LEU A N 1
ATOM 962 C CA . LEU A 1 119 ? -4.790 -16.093 -10.719 1.00 78.75 119 LEU A CA 1
ATOM 963 C C . LEU A 1 119 ? -4.470 -17.421 -11.410 1.00 78.75 119 LEU A C 1
ATOM 965 O O . LEU A 1 119 ? -5.281 -18.347 -11.357 1.00 78.75 119 LEU A O 1
ATOM 969 N N . SER A 1 120 ? -3.289 -17.531 -12.019 1.00 77.50 120 SER A N 1
ATOM 970 C CA . SER A 1 120 ? -2.841 -18.708 -12.756 1.00 77.50 120 SER A CA 1
ATOM 971 C C . SER A 1 120 ? -1.382 -19.083 -12.443 1.00 77.50 120 SER A C 1
ATOM 973 O O . SER A 1 120 ? -0.658 -18.356 -11.761 1.00 77.50 120 SER A O 1
ATOM 975 N N . LYS A 1 121 ? -0.946 -20.254 -12.930 1.00 74.44 121 LYS A N 1
ATOM 976 C CA . LYS A 1 121 ? 0.474 -20.648 -12.897 1.00 74.44 121 LYS A 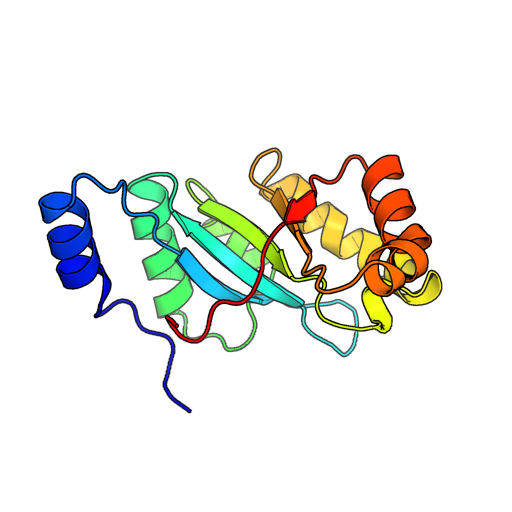CA 1
ATOM 977 C C . LYS A 1 121 ? 1.317 -19.868 -13.910 1.00 74.44 121 LYS A C 1
ATOM 979 O O . LYS A 1 121 ? 2.488 -19.640 -13.643 1.00 74.44 121 LYS A O 1
ATOM 984 N N . GLU A 1 122 ? 0.723 -19.451 -15.024 1.00 72.94 122 GLU A N 1
ATOM 985 C CA . GLU A 1 122 ? 1.391 -18.643 -16.053 1.00 72.94 122 GLU A CA 1
ATOM 986 C C . GLU A 1 122 ? 1.764 -17.267 -15.480 1.00 72.94 122 GLU A C 1
ATOM 988 O O . GLU A 1 122 ? 2.911 -16.845 -15.599 1.00 72.94 122 GLU A O 1
ATOM 993 N N . ASP A 1 123 ? 0.871 -16.659 -14.684 1.00 69.81 123 ASP A N 1
ATOM 994 C CA . ASP A 1 123 ? 1.143 -15.397 -13.978 1.00 69.81 123 ASP A CA 1
ATOM 995 C C . ASP A 1 123 ? 2.395 -15.497 -13.092 1.00 69.81 123 ASP A C 1
ATOM 997 O O . ASP A 1 123 ? 3.132 -14.527 -12.918 1.00 69.81 123 ASP A O 1
ATOM 1001 N N . GLN A 1 124 ? 2.644 -16.670 -12.499 1.00 70.25 124 GLN A N 1
ATOM 1002 C CA . GLN A 1 124 ? 3.802 -16.901 -11.639 1.00 70.25 124 GLN A CA 1
ATOM 1003 C C . GLN A 1 124 ? 5.114 -16.945 -12.439 1.00 70.25 124 GLN A C 1
ATOM 1005 O O . GLN A 1 124 ? 6.135 -16.455 -11.947 1.00 70.25 124 GLN A O 1
ATOM 1010 N N . GLU A 1 125 ? 5.099 -17.524 -13.640 1.00 70.19 125 GLU A N 1
ATOM 1011 C CA . GLU A 1 125 ? 6.265 -17.624 -14.527 1.00 70.19 125 GLU A CA 1
ATOM 1012 C C . GLU A 1 125 ? 6.622 -16.250 -15.119 1.00 70.19 125 GLU A C 1
ATOM 1014 O O . GLU A 1 125 ? 7.785 -15.826 -15.050 1.00 70.19 125 GLU A O 1
ATOM 1019 N N . ASP A 1 126 ? 5.610 -15.498 -15.556 1.00 70.06 126 ASP A N 1
ATOM 1020 C CA . ASP A 1 126 ? 5.749 -14.136 -16.088 1.00 70.06 126 ASP A CA 1
ATOM 1021 C C . ASP A 1 126 ? 6.191 -13.124 -15.017 1.00 70.06 126 ASP A C 1
ATOM 1023 O O . ASP A 1 126 ? 6.855 -12.126 -15.303 1.00 70.06 126 ASP A O 1
ATOM 1027 N N . SER A 1 127 ? 5.913 -13.415 -13.744 1.00 77.31 127 SER A N 1
ATOM 1028 C CA . SER A 1 127 ? 6.298 -12.566 -12.611 1.00 77.31 127 SER A CA 1
ATOM 1029 C C . SER A 1 127 ? 7.752 -12.732 -12.154 1.00 77.31 127 SER A C 1
ATOM 1031 O O . SER A 1 127 ? 8.180 -12.055 -11.213 1.00 77.31 127 SER A O 1
ATOM 1033 N N . SER A 1 128 ? 8.530 -13.633 -12.762 1.00 82.31 128 SER A N 1
ATOM 1034 C CA . SER A 1 128 ? 9.879 -13.998 -12.295 1.00 82.31 128 SER A CA 1
ATOM 1035 C C . SER A 1 128 ? 10.822 -12.796 -12.124 1.00 82.31 128 SER A C 1
ATOM 1037 O O . SER A 1 128 ? 11.519 -12.704 -11.108 1.00 82.31 128 SER A O 1
ATOM 1039 N N . GLN A 1 129 ? 10.787 -11.832 -13.050 1.00 85.31 129 GLN A N 1
ATOM 1040 C CA . GLN A 1 129 ? 11.573 -10.593 -12.973 1.00 85.31 129 GLN A CA 1
ATOM 1041 C C . GLN A 1 129 ? 11.177 -9.725 -11.775 1.00 85.31 129 GLN A C 1
ATOM 1043 O O . GLN A 1 129 ? 12.033 -9.272 -11.013 1.00 85.31 129 GLN A O 1
ATOM 1048 N N . PHE A 1 130 ? 9.873 -9.546 -11.554 1.00 90.31 130 PHE A N 1
ATOM 1049 C CA . PHE A 1 130 ? 9.352 -8.781 -10.424 1.00 90.31 130 PHE A CA 1
ATOM 1050 C C . PHE A 1 130 ? 9.741 -9.413 -9.082 1.00 90.31 130 PHE A C 1
ATOM 1052 O O . PHE A 1 130 ? 10.218 -8.728 -8.172 1.00 90.31 130 PHE A O 1
ATOM 1059 N N . TYR A 1 131 ? 9.617 -10.738 -8.966 1.00 89.62 131 TYR A N 1
ATOM 1060 C CA . TYR A 1 131 ? 10.048 -11.464 -7.772 1.00 89.62 131 TYR A CA 1
ATOM 1061 C C . TYR A 1 131 ? 11.536 -11.288 -7.494 1.00 89.62 131 TYR A C 1
ATOM 1063 O O . TYR A 1 131 ? 11.918 -11.047 -6.346 1.00 89.62 131 TYR A O 1
ATOM 1071 N N . GLN A 1 132 ? 12.372 -11.387 -8.527 1.00 90.75 132 GLN A N 1
ATOM 1072 C CA . GLN A 1 132 ? 13.808 -11.182 -8.397 1.00 90.75 132 GLN A CA 1
ATOM 1073 C C . GLN A 1 132 ? 14.120 -9.744 -7.960 1.00 90.75 132 GLN A C 1
ATOM 1075 O O . GLN A 1 132 ? 14.858 -9.549 -6.994 1.00 90.75 132 GLN A O 1
ATOM 1080 N N . PHE A 1 133 ? 13.483 -8.745 -8.577 1.00 92.31 133 PHE A N 1
ATOM 1081 C CA . PHE A 1 133 ? 13.603 -7.334 -8.204 1.00 92.31 133 PHE A CA 1
ATOM 1082 C C . PHE A 1 133 ? 13.280 -7.090 -6.725 1.00 92.31 133 PHE A C 1
ATOM 1084 O O . PHE A 1 133 ? 14.044 -6.412 -6.026 1.00 92.31 133 PHE A O 1
ATOM 1091 N N . CYS A 1 134 ? 12.170 -7.652 -6.241 1.00 93.31 134 CYS A N 1
ATOM 1092 C CA . CYS A 1 134 ? 11.766 -7.555 -4.843 1.00 93.31 134 CYS A CA 1
ATOM 1093 C C . CYS A 1 134 ? 12.733 -8.294 -3.917 1.00 93.31 134 CYS A C 1
ATOM 1095 O O . CYS A 1 134 ? 13.086 -7.762 -2.868 1.00 93.31 134 CYS A O 1
ATOM 1097 N N . LYS A 1 135 ? 13.200 -9.487 -4.299 1.00 92.31 135 LYS A N 1
ATOM 1098 C CA . LYS A 1 135 ? 14.140 -10.290 -3.507 1.00 92.31 135 LYS A CA 1
ATOM 1099 C C . LYS A 1 135 ? 15.480 -9.581 -3.321 1.00 92.31 135 LYS A C 1
ATOM 1101 O O . LYS A 1 135 ? 15.961 -9.490 -2.195 1.00 92.31 135 LYS A O 1
ATOM 1106 N N . GLU A 1 136 ? 16.059 -9.047 -4.394 1.00 92.81 136 GLU A N 1
ATOM 1107 C CA . GLU A 1 136 ? 17.336 -8.318 -4.363 1.00 92.81 136 GLU A CA 1
ATOM 1108 C C . GLU A 1 136 ? 17.276 -7.069 -3.484 1.00 92.81 136 GLU A C 1
ATOM 1110 O O . GLU A 1 136 ? 18.238 -6.740 -2.793 1.00 92.81 136 GLU A O 1
ATOM 1115 N N . ARG A 1 137 ? 16.128 -6.385 -3.484 1.00 91.31 137 ARG A N 1
ATOM 1116 C CA . ARG A 1 137 ? 15.897 -5.158 -2.709 1.00 91.31 137 ARG A CA 1
ATOM 1117 C C . ARG A 1 137 ? 15.246 -5.413 -1.349 1.00 91.31 137 ARG A C 1
ATOM 1119 O O . ARG A 1 137 ? 14.933 -4.460 -0.641 1.00 91.31 137 ARG A O 1
ATOM 1126 N N . GLN A 1 138 ? 15.053 -6.683 -0.988 1.00 92.06 138 GLN A N 1
ATOM 1127 C CA . GLN A 1 138 ? 14.428 -7.125 0.261 1.00 92.06 138 GLN A CA 1
ATOM 1128 C C . GLN A 1 138 ? 13.028 -6.530 0.494 1.00 92.06 138 GLN A C 1
ATOM 1130 O O . GLN A 1 138 ? 12.628 -6.250 1.624 1.00 92.06 138 GLN A O 1
ATOM 1135 N N . TYR A 1 139 ? 12.262 -6.336 -0.578 1.00 94.56 139 TYR A N 1
ATOM 1136 C CA . TYR A 1 139 ? 10.875 -5.904 -0.488 1.00 94.56 139 TYR A CA 1
ATOM 1137 C C . TYR A 1 139 ? 9.970 -7.070 -0.107 1.00 94.56 139 TYR A C 1
ATOM 1139 O O . TYR A 1 139 ? 10.045 -8.159 -0.679 1.00 94.56 139 TYR A O 1
ATOM 1147 N N . ARG A 1 140 ? 9.073 -6.824 0.851 1.00 95.62 140 ARG A N 1
ATOM 1148 C CA . ARG A 1 140 ? 8.028 -7.781 1.214 1.00 95.62 140 ARG A CA 1
ATOM 1149 C C . ARG A 1 140 ? 7.000 -7.861 0.093 1.00 95.62 140 ARG A C 1
ATOM 1151 O O . ARG A 1 140 ? 6.602 -6.838 -0.460 1.00 95.62 140 ARG A O 1
ATOM 1158 N N . ILE A 1 141 ? 6.540 -9.073 -0.186 1.00 94.06 141 ILE A N 1
ATOM 1159 C CA . ILE A 1 141 ? 5.485 -9.353 -1.157 1.00 94.06 141 ILE A CA 1
ATOM 1160 C C . ILE A 1 141 ? 4.349 -10.058 -0.420 1.00 94.06 141 ILE A C 1
ATOM 1162 O O . ILE A 1 141 ? 4.597 -10.914 0.431 1.00 94.06 141 ILE A O 1
ATOM 1166 N N . LEU A 1 142 ? 3.112 -9.690 -0.730 1.00 93.62 142 LEU A N 1
ATOM 1167 C CA . LEU A 1 142 ? 1.899 -10.262 -0.161 1.00 93.62 142 LEU A CA 1
ATOM 1168 C C . LEU A 1 142 ? 0.957 -10.688 -1.285 1.00 93.62 142 LEU A C 1
ATOM 1170 O O . LEU A 1 142 ? 0.768 -9.952 -2.254 1.00 93.62 142 LEU A O 1
ATOM 1174 N N . ALA A 1 143 ? 0.313 -11.843 -1.119 1.00 90.25 143 ALA A N 1
ATOM 1175 C CA . ALA A 1 143 ? -0.850 -12.180 -1.927 1.00 90.25 143 ALA A CA 1
ATOM 1176 C C . ALA A 1 143 ? -1.974 -11.191 -1.590 1.00 90.25 143 ALA A C 1
ATOM 1178 O O . ALA A 1 143 ? -2.413 -11.101 -0.442 1.00 90.25 143 ALA A O 1
ATOM 1179 N N . PHE A 1 144 ? -2.404 -10.423 -2.583 1.00 91.62 144 PHE A N 1
ATOM 1180 C CA . PHE A 1 144 ? -3.356 -9.334 -2.419 1.00 91.62 144 PHE A CA 1
ATOM 1181 C C . PHE A 1 144 ? -4.361 -9.327 -3.581 1.00 91.62 144 PHE A C 1
ATOM 1183 O O . PHE A 1 144 ? -4.252 -8.511 -4.503 1.00 91.62 144 PHE A O 1
ATOM 1190 N N . PRO A 1 145 ? -5.314 -10.279 -3.587 1.00 87.06 145 PRO A N 1
ATOM 1191 C CA . PRO A 1 145 ? -6.371 -10.331 -4.589 1.00 87.06 145 PRO A CA 1
ATOM 1192 C C . PRO A 1 145 ? -7.387 -9.203 -4.376 1.00 87.06 145 PRO A C 1
ATOM 1194 O O . PRO A 1 145 ? -7.827 -8.940 -3.255 1.00 87.06 145 PRO A O 1
ATOM 1197 N N . GLU A 1 146 ? -7.804 -8.546 -5.460 1.00 84.38 146 GLU A N 1
ATOM 1198 C CA . GLU A 1 146 ? -8.863 -7.534 -5.405 1.00 84.38 146 GLU A CA 1
ATOM 1199 C C . GLU A 1 146 ? -10.242 -8.213 -5.365 1.00 84.38 146 GLU A C 1
ATOM 1201 O O . GLU A 1 146 ? -10.825 -8.550 -6.395 1.00 84.38 146 GLU A O 1
ATOM 1206 N N . VAL A 1 147 ? -10.777 -8.411 -4.159 1.00 86.06 147 VAL A N 1
ATOM 1207 C CA . VAL A 1 147 ? -12.121 -8.974 -3.965 1.00 86.06 147 VAL A CA 1
ATOM 1208 C C . VAL A 1 147 ? -13.175 -7.908 -4.267 1.00 86.06 147 VAL A C 1
ATOM 1210 O O . VAL A 1 147 ? -13.224 -6.865 -3.615 1.00 86.06 147 VAL A O 1
ATOM 1213 N N . ARG A 1 148 ? -14.032 -8.174 -5.258 1.00 85.38 148 ARG A N 1
ATOM 1214 C CA . ARG A 1 148 ? -15.125 -7.268 -5.665 1.00 85.38 148 ARG A CA 1
ATOM 1215 C C . ARG A 1 148 ? -16.518 -7.781 -5.314 1.00 85.38 148 ARG A C 1
ATOM 1217 O O . ARG A 1 148 ? -17.446 -6.984 -5.227 1.00 85.38 148 ARG A O 1
ATOM 1224 N N . TYR A 1 149 ? -16.661 -9.087 -5.137 1.00 87.25 149 TYR A N 1
ATOM 1225 C CA . TYR A 1 149 ? -17.921 -9.758 -4.843 1.00 87.25 149 TYR A CA 1
ATOM 1226 C C . TYR A 1 149 ? -17.665 -10.942 -3.910 1.00 87.25 149 TYR A C 1
ATOM 1228 O O . TYR A 1 149 ? -16.581 -11.527 -3.918 1.00 87.25 149 TYR A O 1
ATOM 1236 N N . LEU A 1 150 ? -18.667 -11.257 -3.093 1.00 84.00 150 LEU A N 1
ATOM 1237 C CA . LEU A 1 150 ? -18.773 -12.535 -2.395 1.00 84.00 150 LEU A CA 1
ATOM 1238 C C . LEU A 1 150 ? -19.580 -13.469 -3.309 1.00 84.00 150 LEU A C 1
ATOM 1240 O O . LEU A 1 150 ? -20.472 -12.978 -3.999 1.00 84.00 150 LEU A O 1
ATOM 1244 N N . HIS A 1 151 ? -19.186 -14.744 -3.362 1.00 70.00 151 HIS A N 1
ATOM 1245 C CA . HIS A 1 151 ? -19.719 -15.776 -4.264 1.00 70.00 151 HIS A CA 1
ATOM 1246 C C . HIS A 1 151 ? -21.243 -15.771 -4.421 1.00 70.00 151 HIS A C 1
ATOM 1248 O O . HIS A 1 151 ? -21.941 -15.634 -3.391 1.00 70.00 151 HIS A O 1
#

Sequence (151 aa):
MVGSNLHAYPSFADACAKENIKAVFGYKITLASSETIPYRAYLFIKSEKGYQNLLKIIKEQKKVIGLNLLKEFHEGLSLIIQADHDLFYQDYFLTTISKDITQYQKLFQEDFAFGITLLSKEDQEDSSQFYQFCKERQYRILAFPEVRYLH

Radius of gyration: 16.18 Å; chains: 1; bounding box: 38×38×34 Å

pLDDT: mean 89.76, std 10.28, range [34.31, 98.44]

Secondary structure (DSSP, 8-state):
-----STTHHHHHHHHHHTT-----EEEEEE--SSSSPEEEEEEE-SHHHHHHHHHHHHT--SSB-HHHHHHH-TTEEEEEE--SGGGG-HHHHHHHHHHHHHHHHHHGGGEEEEE---SHHHHHHTHHHHHHHHHTT--EEE--------

Foldseek 3Di:
DPDWDCPCVVVVCVVCVVVVHDDKDKTWAWEDFPDPGTWTKIKTAQDPLLVVLVVVVVVVVDNYDYLVSCLVRVPRIAMETEPPDLLLLPPVSLVRRVVVLVSVCVSRPVSYAYEYEDPDPVSVVSCPSNVVSCVVVVHHYDHHDDDDDDD